Protein AF-A0A1G8Z5C1-F1 (afdb_monomer)

Mean predicted aligned error: 19.21 Å

Radius of gyration: 29.94 Å; Cα contacts (8 Å, |Δi|>4): 85; chains: 1; bounding box: 52×93×93 Å

Foldseek 3Di:
DDDDDDDDDDDDDDDDDDDDDDDDDDPDPDPDDPDPDDDDDDDAQLRVLLVLLLVLLVCCLVVPPVNPDDCVVSVHDPLSVVLSVVLSVQLVVVCVVDNNVSSSVSSSVSSNVSSCVQQVVHDPCPDPDHDPVVVVVVPPDDDDDDDDDDDDDDDDDDDDDDDDDD

Solvent-accessible surface area (backbone atoms only — not comparable to full-atom values): 11104 Å² total; per-residue (Å²): 140,80,93,84,87,81,94,81,77,94,79,87,78,90,80,87,78,84,85,84,80,81,93,77,83,79,91,68,90,69,94,64,82,83,63,83,76,83,73,86,79,78,79,51,71,42,57,52,39,32,56,54,36,42,52,51,29,48,36,46,70,68,67,38,89,80,40,84,58,55,52,68,82,71,72,41,53,72,72,49,44,52,36,28,54,54,16,37,53,53,14,51,58,35,35,78,75,66,39,68,68,59,10,51,53,46,25,52,50,38,27,45,55,41,28,47,63,61,39,68,90,40,81,68,64,85,58,98,66,66,62,77,68,65,58,58,67,73,70,66,68,81,90,73,91,78,86,87,80,88,81,88,82,83,84,84,84,79,83,82,85,83,79,88,80,135

Sequence (166 aa):
MRPAAPRRAVLALAAVCAFAAPLAGCSGADENRSGPSPSPRTSSDTEICIALVGYWAKEVFLERPTSGRDFMQKGLSNGQNEILLAAVEAAQKERERSDSDAALKILDRRVEEGCEKRYRDGKPTEGIWRDPSASATDDASPADGAGAATPGTAVPTTPEPTSPSP

Secondary structure (DSSP, 8-state):
----------------------------------PPPPPPPPPPHHHHHHHHHHHHHHHHHTT-GGGGS-TTTTT--HHHHHHHHHHHHHHHHHHHHS-HHHHHHHHHHHHHHHHHHHHTTSS---SS---TTHHHHHS------------------PPPPPPP--

Nearest PDB structures (foldseek):
  2khm-assembly1_B  TM=2.420E-01  e=4.969E+00  Araneus diadematus
  7nvu-assembly1_M  TM=2.139E-01  e=7.613E+00  Homo sapiens

Structure (mmCIF, N/CA/C/O backbone):
data_AF-A0A1G8Z5C1-F1
#
_entry.id   AF-A0A1G8Z5C1-F1
#
loop_
_atom_site.group_PDB
_atom_site.id
_atom_site.type_symbol
_atom_site.label_atom_id
_atom_site.label_alt_id
_atom_site.label_comp_id
_atom_site.label_asym_id
_atom_site.label_entity_id
_atom_site.label_seq_id
_atom_site.pdbx_PDB_ins_code
_atom_site.Cartn_x
_atom_site.Cartn_y
_atom_site.Cartn_z
_atom_site.occupancy
_atom_site.B_iso_or_equiv
_atom_site.auth_seq_id
_atom_site.auth_comp_id
_atom_site.auth_asym_id
_atom_site.auth_atom_id
_atom_site.pdbx_PDB_model_num
ATOM 1 N N . MET A 1 1 ? 13.119 17.942 39.810 1.00 39.75 1 MET A N 1
ATOM 2 C CA . MET A 1 1 ? 13.965 16.879 40.398 1.00 39.75 1 MET A CA 1
ATOM 3 C C . MET A 1 1 ? 13.654 15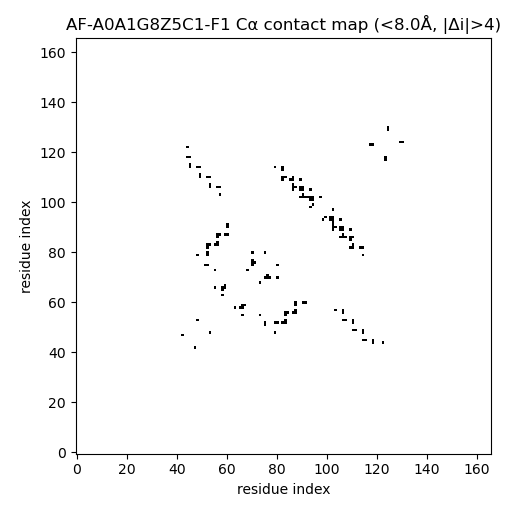.550 39.713 1.00 39.75 1 MET A C 1
ATOM 5 O O . MET A 1 1 ? 12.488 15.195 39.646 1.00 39.75 1 MET A O 1
ATOM 9 N N . ARG A 1 2 ? 14.661 14.855 39.161 1.00 48.69 2 ARG A N 1
ATOM 10 C CA . ARG A 1 2 ? 14.538 13.518 38.541 1.00 48.69 2 ARG A CA 1
ATOM 11 C C . ARG A 1 2 ? 15.240 12.499 39.451 1.00 48.69 2 ARG A C 1
ATOM 13 O O . ARG A 1 2 ? 16.387 12.769 39.804 1.00 48.69 2 ARG A O 1
ATOM 20 N N . PRO A 1 3 ? 14.625 11.365 39.820 1.00 51.62 3 PRO A N 1
ATOM 21 C CA . PRO A 1 3 ? 15.350 10.294 40.489 1.00 51.62 3 PRO A CA 1
ATOM 22 C C . PRO A 1 3 ? 16.143 9.461 39.470 1.00 51.62 3 PRO A C 1
ATOM 24 O O . PRO A 1 3 ? 15.622 9.055 38.432 1.00 51.62 3 PRO A O 1
ATOM 27 N N . ALA A 1 4 ? 17.416 9.230 39.784 1.00 49.97 4 ALA A N 1
ATOM 28 C CA . ALA A 1 4 ? 18.327 8.329 39.091 1.00 49.97 4 ALA A CA 1
ATOM 29 C C . ALA A 1 4 ? 18.480 7.034 39.899 1.00 49.97 4 ALA A C 1
ATOM 31 O O . ALA A 1 4 ? 18.703 7.118 41.103 1.00 49.97 4 ALA A O 1
ATOM 32 N N . ALA A 1 5 ? 18.417 5.870 39.244 1.00 57.78 5 ALA A N 1
ATOM 33 C CA . ALA A 1 5 ? 18.999 4.592 39.687 1.00 57.78 5 ALA A CA 1
ATOM 34 C C . ALA A 1 5 ? 18.864 3.539 38.552 1.00 57.78 5 ALA A C 1
ATOM 36 O O . ALA A 1 5 ? 18.085 3.752 37.627 1.00 57.78 5 ALA A O 1
ATOM 37 N N . PRO A 1 6 ? 19.542 2.377 38.608 1.00 51.81 6 PRO A N 1
ATOM 38 C CA . PRO A 1 6 ? 20.982 2.209 38.447 1.00 51.81 6 PRO A CA 1
ATOM 39 C C . PRO A 1 6 ? 21.339 1.212 37.321 1.00 51.81 6 PRO A C 1
ATOM 41 O O . PRO A 1 6 ? 20.609 0.272 37.015 1.00 51.81 6 PRO A O 1
ATOM 44 N N . ARG A 1 7 ? 22.540 1.391 36.758 1.00 57.00 7 ARG A N 1
ATOM 45 C CA . ARG A 1 7 ? 23.219 0.451 35.852 1.00 57.00 7 ARG A CA 1
ATOM 46 C C . ARG A 1 7 ? 23.517 -0.872 36.571 1.00 57.00 7 ARG A C 1
ATOM 48 O O . ARG A 1 7 ? 24.222 -0.870 37.577 1.00 57.00 7 ARG A O 1
ATOM 55 N N . ARG A 1 8 ? 23.036 -1.990 36.027 1.00 60.34 8 ARG A N 1
ATOM 56 C CA . ARG A 1 8 ? 23.431 -3.376 36.346 1.00 60.34 8 ARG A CA 1
ATOM 57 C C . ARG A 1 8 ? 23.195 -4.209 35.085 1.00 60.34 8 ARG A C 1
ATOM 59 O O . ARG A 1 8 ? 22.163 -4.025 34.461 1.00 60.34 8 ARG A O 1
ATOM 66 N N . ALA A 1 9 ? 24.019 -5.139 34.641 1.00 57.50 9 ALA A N 1
ATOM 67 C CA . ALA A 1 9 ? 25.414 -5.491 34.846 1.00 57.50 9 ALA A CA 1
ATOM 68 C C . ALA A 1 9 ? 25.722 -6.371 33.619 1.00 57.50 9 ALA A C 1
ATOM 70 O O . ALA A 1 9 ? 24.883 -7.181 33.226 1.00 57.50 9 ALA A O 1
ATOM 71 N N . VAL A 1 10 ? 26.872 -6.182 32.977 1.00 55.06 10 VAL A N 1
ATOM 72 C CA . VAL A 1 10 ? 27.304 -7.042 31.869 1.00 55.06 10 VAL A CA 1
ATOM 73 C C . VAL A 1 10 ? 27.668 -8.405 32.453 1.00 55.06 10 VAL A C 1
ATOM 75 O O . VAL A 1 10 ? 28.572 -8.490 33.280 1.00 55.06 10 VAL A O 1
ATOM 78 N N . LEU A 1 11 ? 26.981 -9.461 32.021 1.00 55.91 11 LEU A N 1
ATOM 79 C CA . LEU A 1 11 ? 27.411 -10.843 32.212 1.00 55.91 11 LEU A CA 1
ATOM 80 C C . LEU A 1 11 ? 27.638 -11.443 30.828 1.00 55.91 11 LEU A C 1
ATOM 82 O O . LEU A 1 11 ? 26.706 -11.827 30.127 1.00 55.91 11 LEU A O 1
ATOM 86 N N . ALA A 1 12 ? 28.906 -11.451 30.429 1.00 53.03 12 ALA A N 1
ATOM 87 C CA . ALA A 1 12 ? 29.387 -12.256 29.327 1.00 53.03 12 ALA A CA 1
ATOM 88 C C . ALA A 1 12 ? 29.429 -13.719 29.786 1.00 53.03 12 ALA A C 1
ATOM 90 O O . ALA A 1 12 ? 30.091 -14.032 30.774 1.00 53.03 12 ALA A O 1
ATOM 91 N N . LEU A 1 13 ? 28.772 -14.612 29.048 1.00 52.75 13 LEU A N 1
ATOM 92 C CA . LEU A 1 13 ? 29.145 -16.020 29.031 1.00 52.75 13 LEU A CA 1
ATOM 93 C C . LEU A 1 13 ? 29.247 -16.460 27.573 1.00 52.75 13 LEU A C 1
ATOM 95 O O . LEU A 1 13 ? 28.252 -16.602 26.866 1.00 52.75 13 LEU A O 1
ATOM 99 N N . ALA A 1 14 ? 30.489 -16.606 27.124 1.00 53.66 14 ALA A N 1
ATOM 100 C CA . ALA A 1 14 ? 30.829 -17.260 25.879 1.00 53.66 14 ALA A CA 1
ATOM 101 C C . ALA A 1 14 ? 30.524 -18.758 26.008 1.00 53.66 14 ALA A C 1
ATOM 103 O O . ALA A 1 14 ? 31.032 -19.415 26.914 1.00 53.66 14 ALA A O 1
ATOM 104 N N . ALA A 1 15 ? 29.733 -19.299 25.085 1.00 58.50 15 ALA A N 1
ATOM 105 C CA . ALA A 1 15 ? 29.605 -20.735 24.878 1.00 58.50 15 ALA A CA 1
ATOM 106 C C . ALA A 1 15 ? 29.940 -21.031 23.412 1.00 58.50 15 ALA A C 1
ATOM 108 O O . ALA A 1 15 ? 29.093 -20.980 22.524 1.00 58.50 15 ALA A O 1
ATOM 109 N N . VAL A 1 16 ? 31.229 -21.270 23.171 1.00 54.97 16 VAL A N 1
ATOM 110 C CA . VAL A 1 16 ? 31.750 -21.856 21.936 1.00 54.97 16 VAL A CA 1
ATOM 111 C C . VAL A 1 16 ? 31.433 -23.348 21.982 1.00 54.97 16 VAL A C 1
ATOM 113 O O . VAL A 1 16 ? 32.008 -24.073 22.789 1.00 54.97 16 VAL A O 1
ATOM 116 N N . CYS A 1 17 ? 30.558 -23.819 21.098 1.00 50.12 17 CYS A N 1
ATOM 117 C CA . CYS A 1 17 ? 30.482 -25.234 20.749 1.00 50.12 17 CYS A CA 1
ATOM 118 C C . CYS A 1 17 ? 30.780 -25.371 19.258 1.00 50.12 17 CYS A C 1
ATOM 120 O O . CYS A 1 17 ? 29.902 -25.255 18.406 1.00 50.12 17 CYS A O 1
ATOM 122 N N . ALA A 1 18 ? 32.061 -25.585 18.965 1.00 55.09 18 ALA A N 1
ATOM 123 C CA . ALA A 1 18 ? 32.529 -26.064 17.680 1.00 55.09 18 ALA A CA 1
ATOM 124 C C . ALA A 1 18 ? 32.005 -27.492 17.465 1.00 55.09 18 ALA A C 1
ATOM 126 O O . ALA A 1 18 ? 32.434 -28.422 18.146 1.00 55.09 18 ALA A O 1
ATOM 127 N N . PHE A 1 19 ? 31.080 -27.668 16.524 1.00 49.56 19 PHE A N 1
ATOM 128 C CA . PHE A 1 19 ? 30.722 -28.984 16.003 1.00 49.56 19 PHE A CA 1
ATOM 129 C C . PHE A 1 19 ? 31.630 -29.287 14.810 1.00 49.56 19 PHE A C 1
ATOM 131 O O . PHE A 1 19 ? 31.363 -28.877 13.684 1.00 49.56 19 PHE A O 1
ATOM 138 N N . ALA A 1 20 ? 32.731 -29.986 15.077 1.00 57.38 20 ALA A N 1
ATOM 139 C CA . ALA A 1 20 ? 33.496 -30.693 14.062 1.00 57.38 20 ALA A CA 1
ATOM 140 C C . ALA A 1 20 ? 33.181 -32.185 14.206 1.00 57.38 20 ALA A C 1
ATOM 142 O O . ALA A 1 20 ? 33.526 -32.796 15.217 1.00 57.38 20 ALA A O 1
ATOM 143 N N . ALA A 1 21 ? 32.516 -32.764 13.207 1.00 62.12 21 ALA A N 1
ATOM 144 C CA . ALA A 1 21 ? 32.357 -34.207 13.074 1.00 62.12 21 ALA A CA 1
ATOM 145 C C . AL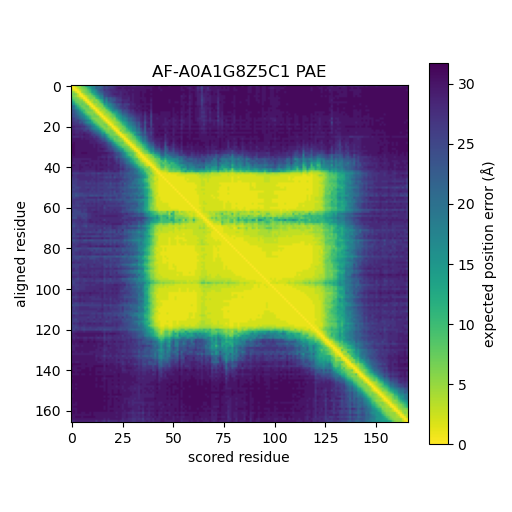A A 1 21 ? 32.641 -34.628 11.616 1.00 62.12 21 ALA A C 1
ATOM 147 O O . ALA A 1 21 ? 32.313 -33.876 10.696 1.00 62.12 21 ALA A O 1
ATOM 148 N N . PRO A 1 22 ? 33.312 -35.777 11.415 1.00 54.09 22 PRO A N 1
ATOM 149 C CA . PRO A 1 22 ? 34.030 -36.121 10.189 1.00 54.09 22 PRO A CA 1
ATOM 150 C C . PRO A 1 22 ? 33.150 -36.650 9.047 1.00 54.09 22 PRO A C 1
ATOM 152 O O . PRO A 1 22 ? 32.043 -37.144 9.246 1.00 54.09 22 PRO A O 1
ATOM 155 N N . LEU A 1 23 ? 33.728 -36.583 7.844 1.00 56.69 23 LEU A N 1
ATOM 156 C CA . LEU A 1 23 ? 33.267 -37.177 6.589 1.00 56.69 23 LEU A CA 1
ATOM 157 C C . LEU A 1 23 ? 33.026 -38.690 6.742 1.00 56.69 23 LEU A C 1
ATOM 159 O O . LEU A 1 23 ? 33.972 -39.477 6.744 1.00 56.69 23 LEU A O 1
ATOM 163 N N . ALA A 1 24 ? 31.760 -39.096 6.815 1.00 55.88 24 ALA A N 1
ATOM 164 C CA . ALA A 1 24 ? 31.334 -40.470 6.575 1.00 55.88 24 ALA A CA 1
ATOM 165 C C . ALA A 1 24 ? 30.785 -40.559 5.145 1.00 55.88 24 ALA A C 1
ATOM 167 O O . ALA A 1 24 ? 29.657 -40.158 4.863 1.00 55.88 24 ALA A O 1
ATOM 168 N N . GLY A 1 25 ? 31.624 -41.041 4.227 1.00 45.16 25 GLY A N 1
ATOM 169 C CA . GLY A 1 25 ? 31.208 -41.407 2.881 1.00 45.16 25 GLY A CA 1
ATOM 170 C C . GLY A 1 25 ? 30.395 -42.698 2.912 1.00 45.16 25 GLY A C 1
ATOM 171 O O . GLY A 1 25 ? 30.948 -43.768 3.148 1.00 45.16 25 GLY A O 1
ATOM 172 N N . CYS A 1 26 ? 29.098 -42.601 2.628 1.00 54.41 26 CYS A N 1
ATOM 173 C CA . CYS A 1 26 ? 28.303 -43.735 2.170 1.00 54.41 26 CYS A CA 1
ATOM 174 C C . CYS A 1 26 ? 28.314 -43.730 0.641 1.00 54.41 26 CYS A C 1
ATOM 176 O O . CYS A 1 26 ? 27.595 -42.963 0.004 1.00 54.41 26 CYS A O 1
ATOM 178 N N . SER A 1 27 ? 29.143 -44.594 0.054 1.00 57.75 27 SER A N 1
ATOM 179 C CA . SER A 1 27 ? 28.954 -45.041 -1.324 1.00 57.75 27 SER A CA 1
ATOM 180 C C . SER A 1 27 ? 27.802 -46.048 -1.312 1.00 57.75 27 SER A C 1
ATOM 182 O O . SER A 1 27 ? 27.998 -47.242 -1.107 1.00 57.75 27 SER A O 1
ATOM 184 N N . GLY A 1 28 ? 26.580 -45.524 -1.406 1.00 45.16 28 GLY A N 1
ATOM 185 C CA . GLY A 1 28 ? 25.378 -46.288 -1.714 1.00 45.16 28 GLY A CA 1
ATOM 186 C C . GLY A 1 28 ? 25.069 -46.076 -3.187 1.00 45.16 28 GLY A C 1
ATOM 187 O O . GLY A 1 28 ? 24.689 -44.978 -3.588 1.00 45.16 28 GLY A O 1
ATOM 188 N N . ALA A 1 29 ? 25.310 -47.102 -4.000 1.00 56.53 29 ALA A N 1
ATOM 189 C CA . ALA A 1 29 ? 24.837 -47.153 -5.371 1.00 56.53 29 ALA A CA 1
ATOM 190 C C . ALA A 1 29 ? 23.317 -47.367 -5.347 1.00 56.53 29 ALA A C 1
ATOM 192 O O . ALA A 1 29 ? 22.839 -48.494 -5.404 1.00 56.53 29 ALA A O 1
ATOM 193 N N . ASP A 1 30 ? 22.576 -46.270 -5.231 1.00 50.03 30 ASP A N 1
ATOM 194 C CA . ASP A 1 30 ? 21.160 -46.217 -5.565 1.00 50.03 30 ASP A CA 1
ATOM 195 C C . ASP A 1 30 ? 21.037 -45.544 -6.934 1.00 50.03 30 ASP A C 1
ATOM 197 O O . ASP A 1 30 ? 21.141 -44.322 -7.069 1.00 50.03 30 ASP A O 1
ATOM 201 N N . GLU A 1 31 ? 20.815 -46.358 -7.966 1.00 57.09 31 GLU A N 1
ATOM 202 C CA . GLU A 1 31 ? 20.246 -45.949 -9.254 1.00 57.09 31 GLU A CA 1
ATOM 203 C C . GLU A 1 31 ? 18.814 -45.435 -9.026 1.00 57.09 31 GLU A C 1
ATOM 205 O O . GLU A 1 31 ? 17.814 -46.051 -9.393 1.00 57.09 31 GLU A O 1
ATOM 210 N N . ASN A 1 32 ? 18.698 -44.286 -8.364 1.00 55.56 32 ASN A N 1
ATOM 211 C CA . ASN A 1 32 ? 17.438 -43.602 -8.172 1.00 55.56 32 ASN A CA 1
ATOM 212 C C . ASN A 1 32 ? 17.325 -42.531 -9.255 1.00 55.56 32 ASN A C 1
ATOM 214 O O . ASN A 1 32 ? 18.064 -41.547 -9.253 1.00 55.56 32 ASN A O 1
ATOM 218 N N . ARG A 1 33 ? 16.427 -42.776 -10.217 1.00 60.09 33 ARG A N 1
ATOM 219 C CA . ARG A 1 33 ? 16.049 -41.882 -11.322 1.00 60.09 33 ARG A CA 1
ATOM 220 C C . ARG A 1 33 ? 16.219 -40.412 -10.939 1.00 60.09 33 ARG A C 1
ATOM 222 O O . ARG A 1 33 ? 15.400 -39.861 -10.205 1.00 60.09 33 ARG A O 1
ATOM 229 N N . SER A 1 34 ? 17.242 -39.765 -11.491 1.00 59.81 34 SER A N 1
ATOM 230 C CA . SER A 1 34 ? 17.329 -38.309 -11.506 1.00 59.81 34 SER A CA 1
ATOM 231 C C . SER A 1 34 ? 16.222 -37.782 -12.418 1.00 59.81 34 SER A C 1
ATOM 233 O O . SER A 1 34 ? 16.412 -37.596 -13.617 1.00 59.81 34 SER A O 1
ATOM 235 N N . GLY A 1 35 ? 15.025 -37.601 -11.861 1.00 65.94 35 GLY A N 1
ATOM 236 C CA . GLY A 1 35 ? 14.038 -36.712 -12.458 1.00 65.94 35 GLY A CA 1
ATOM 237 C C . GLY A 1 35 ? 14.630 -35.299 -12.540 1.00 65.94 35 GLY A C 1
ATOM 238 O O . GLY A 1 35 ? 15.499 -34.963 -11.729 1.00 65.94 35 GLY A O 1
ATOM 239 N N . PRO A 1 36 ? 14.215 -34.470 -13.511 1.00 64.94 36 PRO A N 1
ATOM 240 C CA . PRO A 1 36 ? 14.700 -33.100 -13.599 1.00 64.94 36 PRO A CA 1
ATOM 241 C C . PRO A 1 36 ? 14.466 -32.385 -12.263 1.00 64.94 36 PRO A C 1
ATOM 243 O O . PRO A 1 36 ? 13.343 -32.342 -11.757 1.00 64.94 36 PRO A O 1
ATOM 246 N N . SER A 1 37 ? 15.542 -31.855 -11.680 1.00 68.88 37 SER A N 1
ATOM 247 C CA . SER A 1 37 ? 15.455 -31.010 -10.491 1.00 68.88 37 SER A CA 1
ATOM 248 C C . SER A 1 37 ? 14.645 -29.759 -10.849 1.00 68.88 37 SER A C 1
ATOM 250 O O . SER A 1 37 ? 14.945 -29.138 -11.876 1.00 68.88 37 SER A O 1
ATOM 252 N N . PRO A 1 38 ? 13.614 -29.380 -10.071 1.00 63.34 38 PRO A N 1
ATOM 253 C CA . PRO A 1 38 ? 12.852 -28.173 -10.349 1.00 63.34 38 PRO A CA 1
ATOM 254 C C . PRO A 1 38 ? 13.793 -26.965 -10.319 1.00 63.34 38 PRO A C 1
ATOM 256 O O . PRO A 1 38 ? 14.466 -26.705 -9.321 1.00 63.34 38 PRO A O 1
ATOM 259 N N . SER A 1 39 ? 13.856 -26.228 -11.427 1.00 56.25 39 SER A N 1
ATOM 260 C CA . SER A 1 39 ? 14.634 -24.994 -11.486 1.00 56.25 39 SER A CA 1
ATOM 261 C C . SER A 1 39 ? 14.045 -23.949 -10.526 1.00 56.25 39 SER A C 1
ATOM 263 O O . SER A 1 39 ? 12.817 -23.862 -10.404 1.00 56.25 39 SER A O 1
ATOM 265 N N . PRO A 1 40 ? 14.884 -23.132 -9.859 1.00 60.19 40 PRO A N 1
ATOM 266 C CA . PRO A 1 40 ? 14.411 -22.012 -9.053 1.00 60.19 40 PRO A CA 1
ATOM 267 C C . PRO A 1 40 ? 13.504 -21.103 -9.889 1.00 60.19 40 PRO A C 1
ATOM 269 O O . PRO A 1 40 ? 13.902 -20.652 -10.963 1.00 60.19 40 PRO A O 1
ATOM 272 N N . ARG A 1 41 ? 12.282 -20.835 -9.416 1.00 61.81 41 ARG A N 1
ATOM 273 C CA . ARG A 1 41 ? 11.396 -19.859 -10.062 1.00 61.81 41 ARG A CA 1
ATOM 274 C C . ARG A 1 41 ? 11.776 -18.466 -9.586 1.00 61.81 41 ARG A C 1
ATOM 276 O O . ARG A 1 41 ? 11.733 -18.188 -8.392 1.00 61.81 41 ARG A O 1
ATOM 283 N N . THR A 1 42 ? 12.167 -17.605 -10.516 1.00 73.44 42 THR A N 1
ATOM 284 C CA . THR A 1 42 ? 12.356 -16.182 -10.243 1.00 73.44 42 THR A CA 1
ATOM 285 C C . THR A 1 42 ? 10.985 -15.540 -10.075 1.00 73.44 42 THR A C 1
ATOM 287 O O . THR A 1 42 ? 10.158 -15.637 -10.983 1.00 73.44 42 THR A O 1
ATOM 290 N N . SER A 1 43 ? 10.735 -14.901 -8.933 1.00 81.25 43 SER A N 1
ATOM 291 C CA . SER A 1 43 ? 9.552 -14.054 -8.767 1.00 81.25 43 SER A CA 1
ATOM 292 C C . SER A 1 43 ? 9.585 -12.913 -9.783 1.00 81.25 43 SER A C 1
ATOM 294 O O . SER A 1 43 ? 10.635 -12.309 -10.009 1.00 81.25 43 SER A O 1
ATOM 296 N N . SER A 1 44 ? 8.439 -12.627 -10.391 1.00 89.81 44 SER A N 1
ATOM 297 C CA . SER A 1 44 ? 8.247 -11.462 -11.253 1.00 89.81 44 SER A CA 1
ATOM 298 C C . SER A 1 44 ? 8.332 -10.159 -10.450 1.00 89.81 44 SER A C 1
ATOM 300 O O . SER A 1 44 ? 8.105 -10.134 -9.238 1.00 89.81 44 SER A O 1
ATOM 302 N N . ASP A 1 45 ? 8.613 -9.043 -11.124 1.00 90.56 45 ASP A N 1
ATOM 303 C CA . ASP A 1 45 ? 8.660 -7.731 -10.467 1.00 90.56 45 ASP A CA 1
ATOM 304 C C . ASP A 1 45 ? 7.320 -7.316 -9.855 1.00 90.56 45 ASP A C 1
ATOM 306 O O . ASP A 1 45 ? 7.287 -6.688 -8.794 1.00 90.56 45 ASP A O 1
ATOM 310 N N . THR A 1 46 ? 6.212 -7.718 -10.481 1.00 94.06 46 THR A N 1
ATOM 311 C CA . THR A 1 46 ? 4.864 -7.530 -9.940 1.00 94.06 46 THR A CA 1
ATOM 312 C C . THR A 1 46 ? 4.696 -8.272 -8.615 1.00 94.06 46 THR A C 1
ATOM 314 O O . THR A 1 46 ? 4.253 -7.671 -7.641 1.00 94.06 46 THR A O 1
ATOM 317 N N . GLU A 1 47 ? 5.107 -9.542 -8.528 1.00 94.94 47 GLU A N 1
ATOM 318 C CA . GLU A 1 47 ? 5.017 -10.328 -7.286 1.00 94.94 47 GLU A CA 1
ATOM 319 C C . GLU A 1 47 ? 5.892 -9.737 -6.173 1.00 94.94 47 GLU A C 1
ATOM 321 O O . GLU A 1 47 ? 5.454 -9.630 -5.026 1.00 94.94 47 GLU A O 1
ATOM 326 N N . ILE A 1 48 ? 7.107 -9.291 -6.513 1.00 94.56 48 ILE A N 1
ATOM 327 C CA . ILE A 1 48 ? 8.001 -8.610 -5.567 1.00 94.56 48 ILE A CA 1
ATOM 328 C C 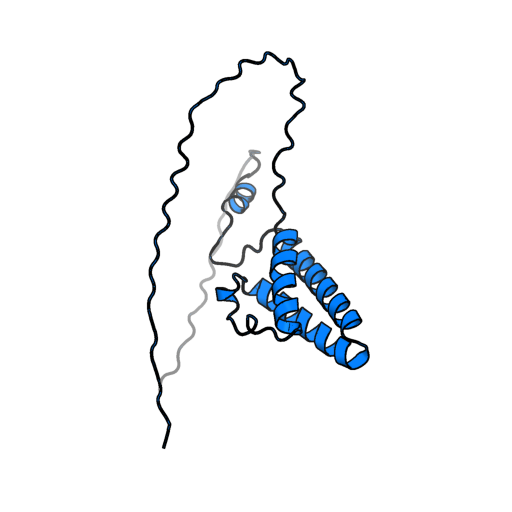. ILE A 1 48 ? 7.360 -7.305 -5.074 1.00 94.56 48 ILE A C 1
ATOM 330 O O . ILE A 1 48 ? 7.386 -7.019 -3.875 1.00 94.56 48 ILE A O 1
ATOM 334 N N . CYS A 1 49 ? 6.756 -6.524 -5.977 1.00 96.25 49 CYS A N 1
ATOM 335 C CA . CYS A 1 49 ? 6.032 -5.305 -5.627 1.00 96.25 49 CYS A CA 1
ATOM 336 C C . CYS A 1 49 ? 4.884 -5.591 -4.658 1.00 96.25 49 CYS A C 1
ATOM 338 O O . CYS A 1 49 ? 4.825 -4.951 -3.609 1.00 96.25 49 CYS A O 1
ATOM 340 N N . ILE A 1 50 ? 4.019 -6.560 -4.971 1.00 98.38 50 ILE A N 1
ATOM 341 C CA . ILE A 1 50 ? 2.849 -6.903 -4.151 1.00 98.38 50 ILE A CA 1
ATOM 342 C C . ILE A 1 50 ? 3.289 -7.323 -2.749 1.00 98.38 50 ILE A C 1
ATOM 344 O O . ILE A 1 50 ? 2.762 -6.813 -1.761 1.00 98.38 50 ILE A O 1
ATOM 348 N N . ALA A 1 51 ? 4.296 -8.195 -2.647 1.00 97.56 51 ALA A N 1
ATOM 349 C CA . ALA A 1 51 ? 4.800 -8.660 -1.360 1.00 97.56 51 ALA A CA 1
ATOM 350 C C . ALA A 1 51 ? 5.367 -7.510 -0.511 1.00 97.56 51 ALA A C 1
ATOM 352 O O . ALA A 1 51 ? 5.018 -7.365 0.664 1.00 97.56 51 ALA A O 1
ATOM 353 N N . LEU A 1 52 ? 6.222 -6.671 -1.104 1.00 96.88 52 LEU A N 1
ATOM 354 C CA . LEU A 1 52 ? 6.899 -5.595 -0.386 1.00 96.88 52 LEU A CA 1
ATOM 355 C C . LEU A 1 52 ? 5.938 -4.459 -0.010 1.00 96.88 52 LEU A C 1
ATOM 357 O O . LEU A 1 52 ? 5.881 -4.051 1.151 1.00 96.88 52 LEU A O 1
ATOM 361 N N . VAL A 1 53 ? 5.175 -3.951 -0.979 1.00 98.25 53 VAL A N 1
ATOM 362 C CA . VAL A 1 53 ? 4.216 -2.859 -0.766 1.00 98.25 53 VAL A CA 1
ATOM 363 C C . VAL A 1 53 ? 3.094 -3.314 0.160 1.00 98.25 53 VAL A C 1
ATOM 365 O O . VAL A 1 53 ? 2.752 -2.581 1.084 1.00 98.25 53 VAL A O 1
ATOM 368 N N . GLY A 1 54 ? 2.572 -4.531 -0.021 1.00 98.38 54 GLY A N 1
ATOM 369 C CA . GLY A 1 54 ? 1.498 -5.084 0.804 1.00 98.38 54 GLY A CA 1
ATOM 370 C C . GLY A 1 54 ? 1.894 -5.229 2.270 1.00 98.38 54 GLY A C 1
ATOM 371 O O . GLY A 1 54 ? 1.133 -4.832 3.155 1.00 98.38 54 GLY A O 1
ATOM 372 N N . TYR A 1 55 ? 3.111 -5.712 2.544 1.00 98.06 55 TYR A N 1
ATOM 373 C CA . TYR A 1 55 ? 3.637 -5.781 3.908 1.00 98.06 55 TYR A CA 1
ATOM 374 C C . TYR A 1 55 ? 3.653 -4.400 4.574 1.00 98.06 55 TYR A C 1
ATOM 376 O O . TYR A 1 55 ? 3.096 -4.208 5.656 1.00 98.06 55 TYR A O 1
ATOM 384 N N . TRP A 1 56 ? 4.248 -3.409 3.910 1.00 98.19 56 TRP A N 1
ATOM 385 C CA . TRP A 1 56 ? 4.380 -2.076 4.489 1.00 98.19 56 TRP A CA 1
ATOM 386 C C . TRP A 1 56 ? 3.061 -1.318 4.579 1.00 98.19 56 TRP A C 1
ATOM 388 O O . TRP A 1 56 ? 2.860 -0.593 5.552 1.00 98.19 56 TRP A O 1
ATOM 398 N N . ALA A 1 57 ? 2.161 -1.498 3.614 1.00 98.06 57 ALA A N 1
ATOM 399 C CA . ALA A 1 57 ? 0.826 -0.922 3.654 1.00 98.06 57 ALA A CA 1
ATOM 400 C C . ALA A 1 57 ? 0.052 -1.438 4.875 1.00 98.06 57 ALA A C 1
ATOM 402 O O . ALA A 1 57 ? -0.539 -0.635 5.593 1.00 98.06 57 ALA A O 1
ATOM 403 N N . LYS A 1 58 ? 0.131 -2.742 5.183 1.00 98.19 58 LYS A N 1
ATOM 404 C CA . LYS A 1 58 ? -0.473 -3.324 6.395 1.00 98.19 58 LYS A CA 1
ATOM 405 C C . LYS A 1 58 ? 0.145 -2.769 7.670 1.00 98.19 58 LYS A C 1
ATOM 407 O O . LYS A 1 58 ? -0.589 -2.354 8.561 1.00 98.19 58 LYS A O 1
ATOM 412 N N . GLU A 1 59 ? 1.472 -2.713 7.752 1.00 97.25 59 GLU A N 1
ATOM 413 C CA . GLU A 1 59 ? 2.162 -2.150 8.919 1.00 97.25 59 GLU A CA 1
ATOM 414 C C . GLU A 1 59 ? 1.731 -0.697 9.172 1.00 97.25 59 GLU A C 1
ATOM 416 O O . GLU A 1 59 ? 1.438 -0.321 10.312 1.00 97.25 59 GLU A O 1
ATOM 421 N N . VAL A 1 60 ? 1.663 0.120 8.114 1.00 96.81 60 VAL A N 1
ATOM 422 C CA . VAL A 1 60 ? 1.248 1.529 8.189 1.00 96.81 60 VAL A CA 1
ATOM 423 C C . VAL A 1 60 ? -0.226 1.650 8.565 1.00 96.81 60 VAL A C 1
ATOM 425 O O . VAL A 1 60 ? -0.552 2.403 9.477 1.00 96.81 60 VAL A O 1
ATOM 428 N N . PHE A 1 61 ? -1.109 0.887 7.921 1.00 97.56 61 PHE A N 1
ATOM 429 C CA . PHE A 1 61 ? -2.547 0.916 8.190 1.00 97.56 61 PHE A CA 1
ATOM 430 C C . PHE A 1 61 ? -2.903 0.477 9.618 1.00 97.56 61 PHE A C 1
ATOM 432 O O . PHE A 1 61 ? -3.836 1.018 10.212 1.00 97.56 61 PHE A O 1
ATOM 439 N N . LEU A 1 62 ? -2.147 -0.480 10.168 1.00 96.25 62 LEU A N 1
ATOM 440 C CA . LEU A 1 62 ? -2.277 -0.981 11.540 1.00 96.25 62 LEU A CA 1
ATOM 441 C C . LEU A 1 62 ? -1.462 -0.172 12.564 1.00 96.25 62 LEU A C 1
ATOM 443 O O . LEU A 1 62 ? -1.360 -0.592 13.717 1.00 96.25 62 LEU A O 1
ATOM 447 N N . GLU A 1 63 ? -0.853 0.945 12.151 1.00 91.31 63 GLU A N 1
ATOM 448 C CA . GLU A 1 63 ? -0.110 1.876 13.013 1.00 91.31 63 GLU A CA 1
ATOM 449 C C . GLU A 1 63 ? 0.985 1.195 13.861 1.00 91.31 63 GLU A C 1
ATOM 451 O O . GLU A 1 63 ? 1.228 1.529 15.023 1.00 91.31 63 GLU A O 1
ATOM 456 N N . ARG A 1 64 ? 1.676 0.204 13.284 1.00 86.75 64 ARG A N 1
ATOM 457 C CA . ARG A 1 64 ? 2.750 -0.521 13.978 1.00 86.75 64 ARG A CA 1
ATOM 458 C C . ARG A 1 64 ? 3.979 0.377 14.229 1.00 86.75 64 ARG A C 1
ATOM 460 O O . ARG A 1 64 ? 4.264 1.272 13.436 1.00 86.75 64 ARG A O 1
ATOM 467 N N . PRO A 1 65 ? 4.786 0.133 15.281 1.00 79.12 65 PRO A N 1
ATOM 468 C CA . PRO A 1 65 ? 5.947 0.981 15.610 1.00 79.12 65 PRO A CA 1
ATOM 469 C C . PRO A 1 65 ? 6.993 1.115 14.486 1.00 79.12 65 PRO A C 1
ATOM 471 O O . PRO A 1 65 ? 7.684 2.120 14.361 1.00 79.12 65 PRO A O 1
ATOM 474 N N . THR A 1 66 ? 7.102 0.092 13.645 1.00 78.44 66 THR A N 1
ATOM 475 C CA . THR A 1 66 ? 7.967 -0.022 12.456 1.00 78.44 66 THR A CA 1
ATOM 476 C C . THR A 1 66 ? 7.528 0.865 11.285 1.00 78.44 66 THR A C 1
ATOM 478 O O . THR A 1 66 ? 8.272 0.996 10.300 1.00 78.44 66 THR A O 1
ATOM 481 N N . SER A 1 67 ? 6.338 1.464 11.370 1.00 77.56 67 SER A N 1
ATOM 482 C CA . SER A 1 67 ? 5.673 2.182 10.284 1.00 77.56 67 SER A CA 1
ATOM 483 C C . SER A 1 67 ? 6.227 3.576 10.037 1.00 77.56 67 SER A C 1
ATOM 485 O O . SER A 1 67 ? 6.301 3.960 8.876 1.00 77.56 67 SER A O 1
ATOM 487 N N . GLY A 1 68 ? 6.729 4.268 11.063 1.00 79.75 68 GLY A N 1
ATOM 488 C CA . GLY A 1 68 ? 7.291 5.625 10.958 1.00 79.75 68 GLY A CA 1
ATOM 489 C C . GLY A 1 68 ? 8.659 5.738 10.267 1.00 79.75 68 GLY A C 1
ATOM 490 O O . GLY A 1 68 ? 9.260 6.805 10.287 1.00 79.75 68 GLY A O 1
ATOM 491 N N . ARG A 1 69 ? 9.182 4.649 9.688 1.00 88.06 69 ARG A N 1
ATOM 492 C CA . ARG A 1 69 ? 10.410 4.678 8.876 1.00 88.06 69 ARG A CA 1
ATOM 493 C C . ARG A 1 69 ? 10.164 5.373 7.535 1.00 88.06 69 ARG A C 1
ATOM 495 O O . ARG A 1 69 ? 9.098 5.203 6.949 1.00 88.06 69 ARG A O 1
ATOM 502 N N . ASP A 1 70 ? 11.167 6.064 7.002 1.00 90.44 70 ASP A N 1
ATOM 503 C CA . ASP A 1 70 ? 11.082 6.626 5.648 1.00 90.44 70 ASP A CA 1
ATOM 504 C C . ASP A 1 70 ? 11.031 5.526 4.581 1.00 90.44 70 ASP A C 1
ATOM 506 O O . ASP A 1 70 ? 11.579 4.435 4.763 1.00 90.44 70 ASP A O 1
ATOM 510 N N . PHE A 1 71 ? 10.424 5.818 3.429 1.00 87.00 71 PHE A N 1
ATOM 511 C CA . PHE A 1 71 ? 10.216 4.834 2.361 1.00 87.00 71 PHE A CA 1
ATOM 512 C C . PHE A 1 71 ? 11.525 4.226 1.825 1.00 87.00 71 PHE A C 1
ATOM 514 O O . PHE A 1 71 ? 11.584 3.027 1.559 1.00 87.00 71 PHE A O 1
ATOM 521 N N . MET A 1 72 ? 12.612 5.001 1.779 1.00 89.69 72 MET A N 1
ATOM 522 C CA . MET A 1 72 ? 13.932 4.480 1.404 1.00 89.69 72 MET A CA 1
ATOM 523 C C . MET A 1 72 ? 14.459 3.457 2.420 1.00 89.69 72 MET A C 1
ATOM 525 O O . MET A 1 72 ? 15.008 2.429 2.035 1.00 89.69 72 MET A O 1
ATOM 529 N N . GLN A 1 73 ? 14.231 3.680 3.719 1.00 91.06 73 GLN A N 1
ATOM 530 C CA . GLN A 1 73 ? 14.614 2.728 4.770 1.00 91.06 73 GLN A CA 1
ATOM 531 C C . GLN A 1 73 ? 13.757 1.454 4.740 1.00 91.06 73 GLN A C 1
ATOM 533 O O . GLN A 1 73 ? 14.163 0.412 5.252 1.00 91.06 73 GLN A O 1
ATOM 538 N N . LYS A 1 74 ? 12.565 1.532 4.141 1.00 90.25 74 LYS A N 1
ATOM 539 C CA . LYS A 1 74 ? 11.683 0.389 3.874 1.00 90.25 74 LYS A CA 1
ATOM 540 C C . LYS A 1 74 ? 12.084 -0.395 2.619 1.00 90.25 74 LYS A C 1
ATOM 542 O O . LYS A 1 74 ? 11.482 -1.433 2.350 1.00 90.25 74 LYS A O 1
ATOM 547 N N . GLY A 1 75 ? 13.072 0.094 1.863 1.00 92.00 75 GLY A N 1
ATOM 548 C CA . GLY A 1 75 ? 13.467 -0.467 0.571 1.00 92.00 75 GLY A CA 1
ATOM 549 C C . GLY A 1 75 ? 12.447 -0.212 -0.541 1.00 92.00 75 GLY A C 1
ATOM 550 O O . GLY A 1 75 ? 12.458 -0.919 -1.542 1.00 92.00 75 GLY A O 1
ATOM 551 N 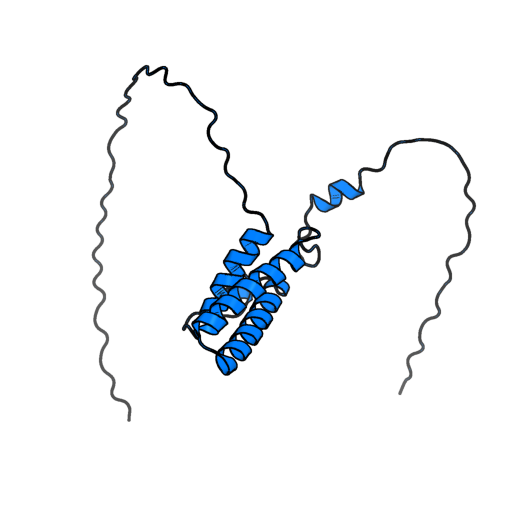N . LEU A 1 76 ? 11.547 0.760 -0.369 1.00 93.19 76 LEU A N 1
ATOM 552 C CA . LEU A 1 76 ? 10.562 1.118 -1.384 1.00 93.19 76 LEU A CA 1
ATOM 553 C C . LEU A 1 76 ? 11.184 2.088 -2.393 1.00 93.19 76 LEU A C 1
ATOM 555 O O . LEU A 1 76 ? 11.850 3.053 -2.019 1.00 93.19 76 LEU A O 1
ATOM 559 N N . SER A 1 77 ? 10.916 1.871 -3.679 1.00 91.25 77 SER A N 1
ATOM 560 C CA . SER A 1 77 ? 11.069 2.928 -4.687 1.00 91.25 77 SER A CA 1
ATOM 561 C C . SER A 1 77 ? 9.996 4.009 -4.504 1.00 91.25 77 SER A C 1
ATOM 563 O O . SER A 1 77 ? 8.964 3.764 -3.875 1.00 91.25 77 SER A O 1
ATOM 565 N N . ASN A 1 78 ? 10.192 5.194 -5.094 1.00 91.19 78 ASN A N 1
ATOM 566 C CA . ASN A 1 78 ? 9.206 6.277 -5.001 1.00 91.19 78 ASN A CA 1
ATOM 567 C C . ASN A 1 78 ? 7.820 5.840 -5.510 1.00 91.19 78 ASN A C 1
ATOM 569 O O . ASN A 1 78 ? 6.826 5.975 -4.806 1.00 91.19 78 ASN A O 1
ATOM 573 N N . GLY A 1 79 ? 7.758 5.205 -6.683 1.00 92.62 79 GLY A N 1
ATOM 574 C CA . GLY A 1 79 ? 6.480 4.746 -7.231 1.00 92.62 79 GLY A CA 1
ATOM 575 C C . GLY A 1 79 ? 5.836 3.590 -6.454 1.00 92.62 79 GLY A C 1
ATOM 576 O O . GLY A 1 79 ? 4.617 3.482 -6.421 1.00 92.62 79 GLY A O 1
ATOM 577 N N . GLN A 1 80 ? 6.618 2.740 -5.780 1.00 95.62 80 GLN A N 1
ATOM 578 C CA . GLN A 1 80 ? 6.057 1.756 -4.841 1.00 95.62 80 GLN A CA 1
ATOM 579 C C . GLN A 1 80 ? 5.496 2.426 -3.581 1.00 95.62 80 GLN A C 1
ATOM 581 O O . GLN A 1 80 ? 4.470 1.995 -3.059 1.00 95.62 80 GLN A O 1
ATOM 586 N N . ASN A 1 81 ? 6.143 3.491 -3.103 1.00 96.44 81 ASN A N 1
ATOM 587 C CA . ASN A 1 81 ? 5.640 4.284 -1.988 1.00 96.44 81 ASN A CA 1
ATOM 588 C C . ASN A 1 81 ? 4.333 5.011 -2.347 1.00 96.44 81 ASN A C 1
ATOM 590 O O . ASN A 1 81 ? 3.419 5.052 -1.533 1.00 96.44 81 ASN A O 1
ATOM 594 N N . GLU A 1 82 ? 4.195 5.518 -3.572 1.00 96.88 82 GLU A N 1
ATOM 595 C CA . GLU A 1 82 ? 2.934 6.101 -4.055 1.00 96.88 82 GLU A CA 1
ATOM 596 C C . GLU A 1 82 ? 1.781 5.085 -4.034 1.00 96.88 82 GLU A C 1
ATOM 598 O O . GLU A 1 82 ? 0.692 5.406 -3.555 1.00 96.88 82 GLU A O 1
ATOM 603 N N . ILE A 1 83 ? 2.026 3.840 -4.470 1.00 98.25 83 ILE A N 1
ATOM 604 C CA . ILE A 1 83 ? 1.035 2.752 -4.385 1.00 98.25 83 ILE A CA 1
ATOM 605 C C . ILE A 1 83 ? 0.653 2.487 -2.924 1.00 98.25 83 ILE A C 1
ATOM 607 O O . ILE A 1 83 ? -0.534 2.382 -2.614 1.00 98.25 83 ILE A O 1
ATOM 611 N N . LEU A 1 84 ? 1.640 2.414 -2.023 1.00 98.12 84 LEU A N 1
ATOM 612 C CA . LEU A 1 84 ? 1.402 2.225 -0.590 1.00 98.12 84 LEU A CA 1
ATOM 613 C C . LEU A 1 84 ? 0.469 3.302 -0.036 1.00 98.12 84 LEU A C 1
ATOM 615 O O . LEU A 1 84 ? -0.528 2.978 0.608 1.00 98.12 84 LEU A O 1
ATOM 619 N N . LEU A 1 85 ? 0.794 4.575 -0.276 1.00 97.81 85 LEU A N 1
ATOM 620 C CA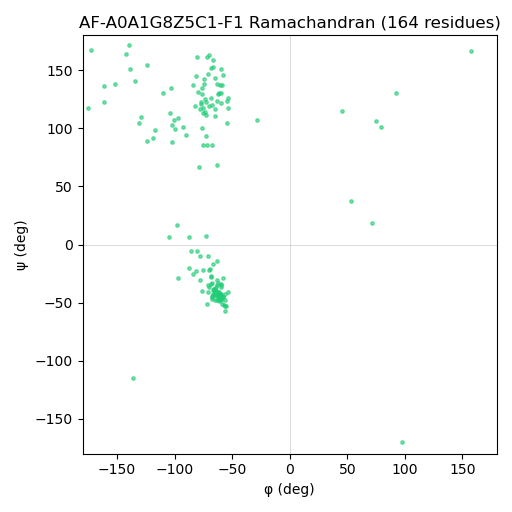 . LEU A 1 85 ? 0.042 5.703 0.271 1.00 97.81 85 LEU A CA 1
ATOM 621 C C . LEU A 1 85 ? -1.399 5.715 -0.250 1.00 97.81 85 LEU A C 1
ATOM 623 O O . LEU A 1 85 ? -2.329 5.855 0.544 1.00 97.81 85 LEU A O 1
ATOM 627 N N . ALA A 1 86 ? -1.594 5.479 -1.550 1.00 98.69 86 ALA A N 1
ATOM 628 C CA . ALA A 1 86 ? -2.923 5.409 -2.153 1.00 98.69 86 ALA A CA 1
ATOM 629 C C . ALA A 1 86 ? -3.759 4.234 -1.608 1.00 98.69 86 ALA A C 1
ATOM 631 O O . ALA A 1 86 ? -4.955 4.384 -1.349 1.00 98.69 86 ALA A O 1
ATOM 632 N N . ALA A 1 87 ? -3.144 3.063 -1.402 1.00 98.75 87 ALA A N 1
ATOM 633 C CA . ALA A 1 87 ? -3.827 1.900 -0.838 1.00 98.75 87 ALA A CA 1
ATOM 634 C C . ALA A 1 87 ? -4.239 2.128 0.625 1.00 98.75 87 ALA A C 1
ATOM 636 O O . ALA A 1 87 ? -5.369 1.811 1.000 1.00 98.75 87 ALA A O 1
ATOM 637 N N . VAL A 1 88 ? -3.358 2.723 1.439 1.00 98.50 88 VAL A N 1
ATOM 638 C CA . VAL A 1 88 ? -3.655 3.074 2.837 1.00 98.50 88 VAL A CA 1
ATOM 639 C C . VAL A 1 88 ? -4.778 4.106 2.914 1.00 98.50 88 VAL A C 1
ATOM 641 O O . VAL A 1 88 ? -5.700 3.932 3.707 1.00 98.50 88 VAL A O 1
ATOM 644 N N . GLU A 1 89 ? -4.751 5.140 2.072 1.00 98.56 89 GLU A N 1
ATOM 645 C CA . GLU A 1 89 ? -5.817 6.145 2.009 1.00 98.56 89 GLU A CA 1
ATOM 646 C C . GLU A 1 89 ? -7.173 5.507 1.657 1.00 98.56 89 GLU A C 1
ATOM 648 O O . GLU A 1 89 ? -8.186 5.767 2.311 1.00 98.56 89 GLU A O 1
ATOM 653 N N . ALA A 1 90 ? -7.206 4.632 0.646 1.00 98.62 90 ALA A N 1
ATOM 654 C CA . ALA A 1 90 ? -8.421 3.920 0.257 1.00 98.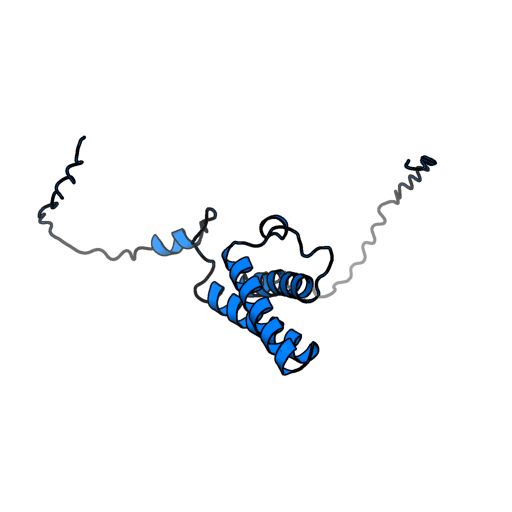62 90 ALA A CA 1
ATOM 655 C C . ALA A 1 90 ? -8.945 3.009 1.379 1.00 98.62 90 ALA A C 1
ATOM 657 O O . ALA A 1 90 ? -10.150 2.968 1.627 1.00 98.62 90 ALA A O 1
ATOM 658 N N . ALA A 1 91 ? -8.050 2.313 2.081 1.00 98.56 91 ALA A N 1
ATOM 659 C CA . ALA A 1 91 ? -8.403 1.460 3.210 1.00 98.56 91 ALA A CA 1
ATOM 660 C C . ALA A 1 91 ? -8.928 2.267 4.407 1.00 98.56 91 ALA A C 1
ATOM 662 O O . ALA A 1 91 ? -9.891 1.857 5.046 1.00 98.56 91 ALA A O 1
ATOM 663 N N . GLN A 1 92 ? -8.351 3.437 4.699 1.00 98.31 92 GLN A N 1
ATOM 664 C CA . GLN A 1 92 ? -8.856 4.332 5.746 1.00 98.31 92 GLN A CA 1
ATOM 665 C C . GLN A 1 92 ? -10.282 4.803 5.436 1.00 98.31 92 GLN A C 1
ATOM 667 O O . GLN A 1 92 ? -11.152 4.698 6.298 1.00 98.31 92 GLN A O 1
ATOM 672 N N . LYS A 1 93 ? -10.548 5.206 4.186 1.00 98.44 93 LYS A N 1
ATOM 673 C CA . LYS A 1 93 ? -11.900 5.564 3.719 1.00 98.44 93 LYS A CA 1
ATOM 674 C C . LYS A 1 93 ? -12.892 4.407 3.839 1.00 98.44 93 LYS A C 1
ATOM 676 O O . LYS A 1 93 ? -14.060 4.636 4.138 1.00 98.44 93 LYS A O 1
ATOM 681 N N . GLU A 1 94 ? -12.455 3.174 3.594 1.00 98.62 94 GLU A N 1
ATOM 682 C CA . GLU A 1 94 ? -13.309 1.995 3.771 1.00 98.62 94 GLU A CA 1
ATOM 683 C C . GLU A 1 94 ? -13.575 1.700 5.250 1.00 98.62 94 GLU A C 1
ATOM 685 O O . GLU A 1 94 ? -14.709 1.418 5.628 1.00 98.62 94 GLU A O 1
ATOM 690 N N . ARG A 1 95 ? -12.558 1.835 6.109 1.00 97.94 95 ARG A N 1
ATOM 691 C CA . ARG A 1 95 ? -12.683 1.628 7.558 1.00 97.94 95 ARG A CA 1
ATOM 692 C C . ARG A 1 95 ? -13.706 2.573 8.187 1.00 97.94 95 ARG A C 1
ATOM 694 O O . ARG A 1 95 ? -14.402 2.179 9.111 1.00 97.94 95 ARG A O 1
ATOM 701 N N . GLU A 1 96 ? -13.812 3.800 7.680 1.00 97.50 96 GLU A N 1
ATOM 702 C CA . GLU A 1 96 ? -14.832 4.768 8.108 1.00 97.50 96 GLU A CA 1
ATOM 703 C C . GLU A 1 96 ? -16.260 4.364 7.705 1.00 97.50 96 GLU A C 1
ATOM 705 O O . GLU A 1 96 ? -17.221 4.770 8.355 1.00 97.50 96 GLU A O 1
ATOM 710 N N . ARG A 1 97 ? -16.414 3.586 6.628 1.00 97.44 97 ARG A N 1
ATOM 711 C CA . ARG A 1 97 ? -17.716 3.198 6.060 1.00 97.44 97 ARG A CA 1
ATOM 712 C C . ARG A 1 97 ? -18.198 1.827 6.513 1.00 97.44 97 ARG A C 1
ATOM 714 O O . ARG A 1 97 ? -19.397 1.570 6.474 1.00 97.44 97 ARG A O 1
ATOM 721 N N . SER A 1 98 ? -17.277 0.926 6.826 1.00 97.19 98 SER A N 1
ATOM 722 C CA . SER A 1 98 ? -17.553 -0.481 7.116 1.00 97.19 98 SER A CA 1
ATOM 723 C C . SER A 1 98 ? -16.759 -0.928 8.343 1.00 97.19 98 SER A C 1
ATOM 725 O O . SER A 1 98 ? -17.009 -0.434 9.440 1.00 97.19 98 SER A O 1
ATOM 727 N N . ASP A 1 99 ? -15.819 -1.858 8.182 1.00 97.38 99 ASP A N 1
ATOM 728 C CA . ASP A 1 99 ? -15.015 -2.408 9.267 1.00 97.38 99 ASP A CA 1
ATOM 729 C C . ASP A 1 99 ? -13.548 -2.592 8.844 1.00 97.38 99 ASP A C 1
ATOM 731 O O . ASP A 1 99 ? -13.168 -2.411 7.682 1.00 97.38 99 ASP A O 1
ATOM 735 N N . SER A 1 100 ? -12.699 -2.926 9.817 1.00 97.00 100 SER A N 1
ATOM 736 C CA . SER A 1 100 ? -11.261 -3.112 9.601 1.00 97.00 100 SER A CA 1
ATOM 737 C C . SER A 1 100 ? -10.932 -4.272 8.656 1.00 97.00 100 SER A C 1
ATOM 739 O O . SER A 1 100 ? -9.936 -4.190 7.938 1.00 97.00 100 SER A O 1
ATOM 741 N N . ASP A 1 101 ? -11.749 -5.326 8.613 1.00 97.94 101 ASP A N 1
ATOM 742 C CA . ASP A 1 101 ? -11.503 -6.487 7.753 1.00 97.94 101 ASP A CA 1
ATOM 743 C C . ASP A 1 101 ? -11.847 -6.165 6.295 1.00 97.94 101 ASP A C 1
ATOM 745 O O . ASP A 1 101 ? -11.110 -6.531 5.375 1.00 97.94 101 ASP A O 1
ATOM 749 N N . ALA A 1 102 ? -12.941 -5.437 6.065 1.00 98.31 102 ALA A N 1
ATOM 750 C CA . ALA A 1 102 ? -13.291 -4.878 4.765 1.00 98.31 102 ALA A CA 1
ATOM 751 C C . ALA A 1 102 ? -12.199 -3.921 4.267 1.00 98.31 102 ALA A C 1
ATOM 753 O O . ALA A 1 102 ? -11.746 -4.033 3.125 1.00 98.31 102 ALA A O 1
ATOM 754 N N . ALA A 1 103 ? -11.699 -3.046 5.142 1.00 98.50 103 ALA A N 1
ATOM 755 C CA . ALA A 1 103 ? -10.612 -2.131 4.820 1.00 98.50 103 ALA A CA 1
ATOM 756 C C . ALA A 1 103 ? -9.310 -2.852 4.440 1.00 98.50 103 ALA A C 1
ATOM 758 O O . ALA A 1 103 ? -8.664 -2.463 3.468 1.00 98.50 103 ALA A O 1
ATOM 759 N N . LEU A 1 104 ? -8.945 -3.931 5.140 1.00 98.62 104 LEU A N 1
ATOM 760 C CA . LEU A 1 104 ? -7.779 -4.751 4.789 1.00 98.62 104 LEU A CA 1
ATOM 761 C C . LEU A 1 104 ? -7.934 -5.428 3.419 1.00 98.62 104 LEU A C 1
ATOM 763 O O . LEU A 1 104 ? -6.970 -5.491 2.660 1.00 98.62 104 LEU A O 1
ATOM 767 N N . LYS A 1 105 ? -9.144 -5.870 3.054 1.00 98.62 105 LYS A N 1
ATOM 768 C CA . LYS A 1 105 ? -9.418 -6.407 1.707 1.00 98.62 105 LYS A CA 1
ATOM 769 C C . LYS A 1 105 ? -9.286 -5.335 0.625 1.00 98.62 105 LYS A C 1
ATOM 771 O O . LYS A 1 105 ? -8.782 -5.623 -0.459 1.00 98.62 105 LYS A O 1
ATOM 776 N N . ILE A 1 106 ? -9.737 -4.108 0.903 1.00 98.75 106 ILE A N 1
ATOM 777 C CA . ILE A 1 106 ? -9.534 -2.970 -0.003 1.00 98.75 106 ILE A CA 1
ATOM 778 C C . ILE A 1 106 ? -8.048 -2.646 -0.132 1.00 98.75 106 ILE A C 1
ATOM 780 O O . ILE A 1 106 ? -7.580 -2.438 -1.248 1.00 98.75 106 ILE A O 1
ATOM 784 N N . LEU A 1 107 ? -7.303 -2.650 0.973 1.00 98.75 107 LEU A N 1
ATOM 785 C CA . LEU A 1 107 ? -5.861 -2.426 0.974 1.00 98.75 107 LEU A CA 1
ATOM 786 C C . LEU A 1 107 ? -5.145 -3.425 0.059 1.00 98.75 107 LEU A C 1
ATOM 788 O O . LEU A 1 107 ? -4.429 -3.003 -0.845 1.00 98.75 107 LEU A O 1
ATOM 792 N N . ASP A 1 108 ? -5.391 -4.724 0.250 1.00 98.75 108 ASP A N 1
ATOM 793 C CA . ASP A 1 108 ? -4.754 -5.788 -0.535 1.00 98.75 108 ASP A CA 1
ATOM 794 C C . ASP A 1 108 ? -5.067 -5.651 -2.027 1.00 98.75 108 ASP A C 1
ATOM 796 O O . ASP A 1 108 ? -4.152 -5.599 -2.850 1.00 98.75 108 ASP A O 1
ATOM 800 N N . ARG A 1 109 ? -6.343 -5.449 -2.376 1.00 98.75 109 ARG A N 1
ATOM 801 C CA . ARG A 1 109 ? -6.753 -5.254 -3.773 1.00 98.75 109 ARG A CA 1
ATOM 802 C C . ARG A 1 109 ? -6.082 -4.040 -4.417 1.00 98.75 109 ARG A C 1
ATOM 804 O O . ARG A 1 109 ? -5.666 -4.101 -5.567 1.00 98.75 109 ARG A O 1
ATOM 811 N N . ARG A 1 110 ? -5.980 -2.917 -3.700 1.00 98.81 110 ARG A N 1
ATOM 812 C CA . ARG A 1 110 ? -5.362 -1.692 -4.237 1.00 98.81 110 ARG A CA 1
ATOM 813 C C . ARG A 1 110 ? -3.862 -1.840 -4.440 1.00 98.81 110 ARG A C 1
ATOM 815 O O . ARG A 1 110 ? -3.327 -1.265 -5.387 1.00 98.81 110 ARG A O 1
ATOM 822 N N . VAL A 1 111 ? -3.198 -2.608 -3.580 1.00 98.81 111 VAL A N 1
ATOM 823 C CA . VAL A 1 111 ? -1.789 -2.961 -3.766 1.00 98.81 111 VAL A CA 1
ATOM 824 C C . VAL A 1 111 ? -1.615 -3.825 -5.014 1.00 98.81 111 VAL A C 1
ATOM 826 O O . VAL A 1 111 ? -0.760 -3.503 -5.837 1.00 98.81 111 VAL A O 1
ATOM 829 N N . GLU A 1 112 ? -2.440 -4.861 -5.186 1.00 98.56 112 GLU A N 1
ATOM 830 C CA . GLU A 1 112 ? -2.430 -5.722 -6.378 1.00 98.56 112 GLU A CA 1
ATOM 831 C C . GLU A 1 112 ? -2.633 -4.899 -7.659 1.00 98.56 112 GLU A C 1
ATOM 833 O O . GLU A 1 112 ? -1.739 -4.850 -8.503 1.00 98.56 112 GLU A O 1
ATOM 838 N N . GLU A 1 113 ? -3.734 -4.146 -7.752 1.00 98.50 113 GLU A N 1
ATOM 839 C CA . GLU A 1 113 ? -4.058 -3.298 -8.909 1.00 98.50 113 GLU A CA 1
ATOM 840 C C . GLU A 1 113 ? -2.944 -2.282 -9.222 1.00 98.50 113 GLU A C 1
ATOM 842 O O . GLU A 1 113 ? -2.597 -2.048 -10.384 1.00 98.50 113 GLU A O 1
ATOM 847 N N . GLY A 1 114 ? -2.382 -1.647 -8.188 1.00 98.06 114 GLY A N 1
ATOM 848 C CA . GLY A 1 114 ? -1.329 -0.646 -8.335 1.00 98.06 114 GLY A CA 1
ATOM 849 C C . GLY A 1 114 ? -0.018 -1.242 -8.842 1.00 98.06 114 GLY A C 1
ATOM 850 O O . GLY A 1 114 ? 0.601 -0.685 -9.753 1.00 98.06 114 GLY A O 1
ATOM 851 N N . CYS A 1 115 ? 0.395 -2.383 -8.287 1.00 97.50 115 CYS A N 1
ATOM 852 C CA . CYS A 1 115 ? 1.596 -3.091 -8.716 1.00 97.50 115 CYS A CA 1
ATOM 853 C C . CYS A 1 115 ? 1.435 -3.664 -10.130 1.00 97.50 115 CYS A C 1
ATOM 855 O O . CYS A 1 115 ? 2.313 -3.454 -10.965 1.00 97.50 115 CYS A O 1
ATOM 857 N N . GLU A 1 116 ? 0.306 -4.302 -10.442 1.00 96.56 116 GLU A N 1
ATOM 858 C CA . GLU A 1 116 ? 0.012 -4.787 -11.794 1.00 96.56 116 GLU A CA 1
ATOM 859 C C . GLU A 1 116 ? 0.041 -3.655 -12.818 1.00 96.56 116 GLU A C 1
ATOM 861 O O . GLU A 1 116 ? 0.660 -3.781 -13.872 1.00 96.56 116 GLU A O 1
ATOM 866 N N . LYS A 1 117 ? -0.586 -2.514 -12.504 1.00 95.50 117 LYS A N 1
ATOM 867 C CA . LYS A 1 117 ? -0.571 -1.344 -13.385 1.00 95.50 117 LYS A CA 1
ATOM 868 C C . LYS A 1 117 ? 0.847 -0.818 -13.603 1.00 95.50 117 LYS A C 1
ATOM 870 O O . LYS A 1 117 ? 1.179 -0.454 -14.725 1.00 95.50 117 LYS A O 1
ATOM 875 N N . ARG A 1 118 ? 1.665 -0.752 -12.550 1.00 92.81 118 ARG A N 1
ATOM 876 C CA . ARG A 1 118 ? 3.027 -0.205 -12.615 1.00 92.81 118 ARG A CA 1
ATOM 877 C C . ARG A 1 118 ? 3.964 -1.043 -13.481 1.00 92.81 118 ARG A C 1
ATOM 879 O O . ARG A 1 118 ? 4.814 -0.467 -14.148 1.00 92.81 118 ARG A O 1
ATOM 886 N N . TYR A 1 119 ? 3.829 -2.363 -13.425 1.00 91.06 119 TYR A N 1
ATOM 887 C CA . TYR A 1 119 ? 4.741 -3.301 -14.086 1.00 91.06 119 TYR A CA 1
ATOM 888 C C . TYR A 1 119 ? 4.150 -3.945 -15.347 1.00 91.06 119 TYR A C 1
ATOM 890 O O . TYR A 1 119 ? 4.777 -4.825 -15.932 1.00 91.06 119 TYR A O 1
ATOM 898 N N . ARG A 1 120 ? 2.962 -3.507 -15.789 1.00 89.25 120 ARG A N 1
ATOM 899 C CA . ARG A 1 120 ? 2.294 -4.011 -17.000 1.00 89.25 120 ARG A CA 1
ATOM 900 C C . ARG A 1 120 ? 3.187 -3.943 -18.236 1.00 89.25 120 ARG A C 1
ATOM 902 O O . ARG A 1 120 ? 3.196 -4.883 -19.022 1.00 89.25 120 ARG A O 1
ATOM 909 N N . ASP A 1 121 ? 3.937 -2.853 -18.364 1.00 83.81 121 ASP A N 1
ATOM 910 C CA . ASP A 1 121 ? 4.800 -2.574 -19.515 1.00 83.81 121 ASP A CA 1
ATOM 911 C C . ASP A 1 121 ? 6.273 -2.947 -19.238 1.00 83.81 121 ASP A C 1
ATOM 913 O O . ASP A 1 121 ? 7.178 -2.518 -19.948 1.00 83.81 121 ASP A O 1
ATOM 917 N N . GLY A 1 122 ? 6.527 -3.752 -18.197 1.00 77.38 122 GLY A N 1
ATOM 918 C CA . GLY A 1 122 ? 7.865 -4.139 -17.747 1.00 77.38 122 GLY A CA 1
ATOM 919 C C . GLY A 1 122 ? 8.384 -3.302 -16.575 1.00 77.38 122 GLY A C 1
ATOM 920 O O . GLY A 1 122 ? 7.640 -2.562 -15.926 1.00 77.38 122 GLY A O 1
ATOM 921 N N . LYS A 1 123 ? 9.678 -3.450 -16.249 1.00 75.00 123 LYS A N 1
ATOM 922 C CA . LYS A 1 123 ? 10.316 -2.650 -15.192 1.00 75.00 123 LYS A CA 1
ATOM 923 C C . LYS A 1 123 ? 10.223 -1.165 -15.554 1.00 75.00 123 LYS A C 1
ATOM 925 O O . LYS A 1 123 ? 10.639 -0.799 -16.651 1.00 75.00 123 LYS A O 1
ATOM 930 N N . PRO A 1 124 ? 9.769 -0.297 -14.633 1.00 68.44 124 PRO A N 1
ATOM 931 C CA . PRO A 1 124 ? 9.858 1.141 -14.822 1.00 68.44 124 PRO A CA 1
ATOM 932 C C . PRO A 1 124 ? 11.306 1.526 -15.138 1.00 68.44 124 PRO A C 1
ATOM 934 O O . PRO A 1 124 ? 12.198 1.305 -14.319 1.00 68.44 124 PRO A O 1
ATOM 937 N N . THR A 1 125 ? 11.532 2.085 -16.323 1.00 62.09 125 THR A N 1
ATOM 938 C CA . THR A 1 125 ? 12.846 2.570 -16.781 1.00 62.09 125 THR A CA 1
ATOM 939 C C . THR A 1 125 ? 13.211 3.926 -16.171 1.00 62.09 125 THR A C 1
ATOM 941 O O . THR A 1 125 ? 14.354 4.372 -16.263 1.00 62.09 125 THR A O 1
ATOM 944 N N . GLU A 1 126 ? 12.246 4.564 -15.507 1.00 52.34 126 GLU A N 1
ATOM 945 C CA . GLU A 1 126 ? 12.391 5.823 -14.785 1.00 52.34 126 GLU A CA 1
ATOM 946 C C . GLU A 1 126 ? 13.113 5.594 -13.443 1.00 52.34 126 GLU A C 1
ATOM 948 O O . GLU A 1 126 ? 12.527 5.137 -12.455 1.00 52.34 126 GLU A O 1
ATOM 953 N N .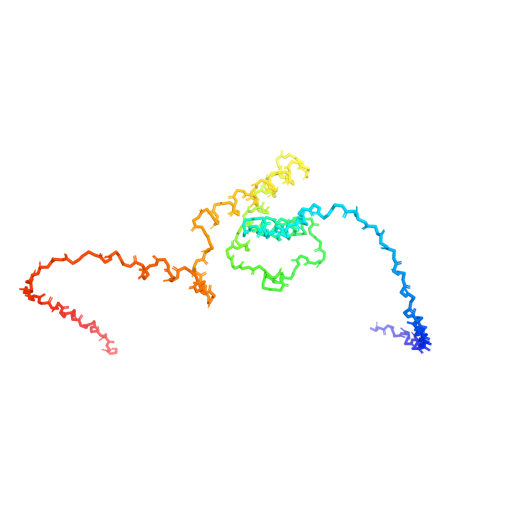 GLY A 1 127 ? 14.413 5.898 -13.404 1.00 53.81 127 GLY A N 1
ATOM 954 C CA . GLY A 1 127 ? 15.259 5.805 -12.213 1.00 53.81 127 GLY A CA 1
ATOM 955 C C . GLY A 1 127 ? 16.745 5.682 -12.556 1.00 53.81 127 GLY A C 1
ATOM 956 O O . GLY A 1 127 ? 17.118 5.410 -13.691 1.00 53.81 127 GLY A O 1
ATOM 957 N N . ILE A 1 128 ? 17.625 5.861 -11.563 1.00 47.84 128 ILE A N 1
ATOM 958 C CA . ILE A 1 128 ? 19.094 5.779 -11.749 1.00 47.84 128 ILE A CA 1
ATOM 959 C C . ILE A 1 128 ? 19.543 4.362 -12.181 1.00 47.84 128 ILE A C 1
ATOM 961 O O . ILE A 1 128 ? 20.653 4.167 -12.668 1.00 47.84 128 ILE A O 1
ATOM 9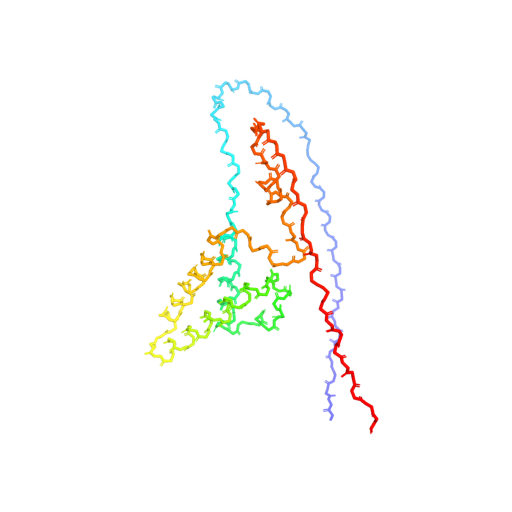65 N N . TRP A 1 129 ? 18.665 3.369 -12.050 1.00 48.88 129 TRP A N 1
ATOM 966 C CA . TRP A 1 129 ? 18.903 1.984 -12.434 1.00 48.88 129 TRP A CA 1
ATOM 967 C C . TRP A 1 129 ? 18.205 1.685 -13.766 1.00 48.88 129 TRP A C 1
ATOM 969 O O . TRP A 1 129 ? 17.055 1.254 -13.782 1.00 48.88 129 TRP A O 1
ATOM 979 N N . ARG A 1 130 ? 18.900 1.926 -14.886 1.00 56.84 130 ARG A N 1
ATOM 980 C CA . ARG A 1 130 ? 18.489 1.411 -16.203 1.00 56.84 130 ARG A CA 1
ATOM 981 C C . ARG A 1 130 ? 18.779 -0.086 -16.291 1.00 56.84 130 ARG A C 1
ATOM 983 O O . ARG A 1 130 ? 19.847 -0.530 -15.873 1.00 56.84 130 ARG A O 1
ATOM 990 N N . ASP A 1 131 ? 17.846 -0.839 -16.866 1.00 53.09 131 ASP A N 1
ATOM 991 C CA . ASP A 1 131 ? 18.058 -2.243 -17.213 1.00 53.09 131 ASP A CA 1
ATOM 992 C C . ASP A 1 131 ? 18.939 -2.333 -18.477 1.00 53.09 131 ASP A C 1
ATOM 994 O O . ASP A 1 131 ? 18.518 -1.857 -19.534 1.00 53.09 131 ASP A O 1
ATOM 998 N N . PRO A 1 132 ? 20.148 -2.924 -18.416 1.00 55.75 132 PRO A N 1
ATOM 999 C CA . PRO A 1 132 ? 21.004 -3.083 -19.593 1.00 55.75 132 PRO A CA 1
ATOM 1000 C C . PRO A 1 132 ? 20.422 -4.052 -20.638 1.00 55.75 132 PRO A C 1
ATOM 1002 O O . PRO A 1 132 ? 20.856 -4.038 -21.789 1.00 55.75 132 PRO A O 1
ATOM 1005 N N . SER A 1 133 ? 19.444 -4.886 -20.269 1.00 56.47 133 SER A N 1
ATOM 1006 C CA . SER A 1 133 ? 18.761 -5.790 -21.199 1.00 56.47 133 SER A CA 1
ATOM 1007 C C . SER A 1 133 ? 17.649 -5.109 -22.001 1.00 56.47 133 SER A C 1
ATOM 1009 O O . SER A 1 133 ? 17.378 -5.542 -23.117 1.00 56.47 133 SER A O 1
ATOM 1011 N N . ALA A 1 134 ? 17.085 -3.997 -21.511 1.00 54.72 134 ALA A N 1
ATOM 1012 C CA . ALA A 1 134 ? 16.129 -3.190 -22.275 1.00 54.72 134 ALA A CA 1
ATOM 1013 C C . ALA A 1 134 ? 16.797 -2.510 -23.487 1.00 54.72 134 ALA A C 1
ATOM 1015 O O . ALA A 1 134 ? 16.200 -2.411 -24.551 1.00 54.72 134 ALA A O 1
ATOM 1016 N N . SER A 1 135 ? 18.074 -2.130 -23.367 1.00 48.50 135 SER A N 1
ATOM 1017 C CA . SER A 1 135 ? 18.870 -1.603 -24.487 1.00 48.50 135 SER A CA 1
ATOM 1018 C C . SER A 1 135 ? 19.205 -2.647 -25.561 1.00 48.50 135 SER A C 1
ATOM 1020 O O . SER A 1 135 ? 19.476 -2.280 -26.697 1.00 48.50 135 SER A O 1
ATOM 1022 N N . ALA A 1 136 ? 19.167 -3.947 -25.247 1.00 55.16 136 ALA A N 1
ATOM 1023 C CA . ALA A 1 136 ? 19.521 -4.987 -26.217 1.00 55.16 136 ALA A CA 1
ATOM 1024 C C . ALA A 1 136 ? 18.425 -5.228 -27.271 1.00 55.16 136 ALA A C 1
ATOM 1026 O O . ALA A 1 136 ? 18.716 -5.752 -28.345 1.00 55.16 136 ALA A O 1
ATOM 1027 N N . THR A 1 137 ? 17.174 -4.859 -26.979 1.00 51.22 137 THR A N 1
ATOM 1028 C CA . THR A 1 137 ? 16.048 -5.029 -27.909 1.00 51.22 137 THR A CA 1
ATOM 1029 C C . THR A 1 137 ? 15.871 -3.860 -28.875 1.00 51.22 137 THR A C 1
ATOM 1031 O O . THR A 1 137 ? 15.285 -4.065 -29.934 1.00 51.22 137 THR A O 1
ATOM 1034 N N . ASP A 1 138 ? 16.418 -2.679 -28.565 1.00 50.38 138 ASP A N 1
ATOM 1035 C CA . ASP A 1 138 ? 16.383 -1.510 -29.460 1.00 50.38 138 ASP A CA 1
ATOM 1036 C C . ASP A 1 138 ? 17.519 -1.525 -30.506 1.00 50.38 138 ASP A C 1
ATOM 1038 O O . ASP A 1 138 ? 17.362 -0.979 -31.597 1.00 50.38 138 ASP A O 1
ATOM 1042 N N . ASP A 1 139 ? 18.639 -2.205 -30.224 1.00 45.50 139 ASP A N 1
ATOM 1043 C CA . ASP A 1 139 ? 19.785 -2.324 -31.144 1.00 45.50 139 ASP A CA 1
ATOM 1044 C C . ASP A 1 139 ? 19.657 -3.471 -32.169 1.00 45.50 139 ASP A C 1
ATOM 1046 O O . ASP A 1 139 ? 20.473 -3.592 -33.088 1.00 45.50 139 ASP A O 1
ATOM 1050 N N . ALA A 1 140 ? 18.617 -4.305 -32.074 1.00 48.59 140 ALA A N 1
ATOM 1051 C CA . ALA A 1 140 ? 18.317 -5.317 -33.087 1.00 48.59 140 ALA A CA 1
ATOM 1052 C C . ALA A 1 140 ? 17.615 -4.678 -34.301 1.00 48.59 140 ALA A C 1
ATOM 1054 O O . ALA A 1 140 ? 16.448 -4.939 -34.590 1.00 48.59 140 ALA A O 1
ATOM 1055 N N . SER A 1 141 ? 18.344 -3.829 -35.027 1.00 42.16 141 SER A N 1
ATOM 1056 C CA . SER A 1 141 ? 17.946 -3.368 -36.358 1.00 42.16 141 SER A CA 1
ATOM 1057 C C . SER A 1 141 ? 17.855 -4.565 -37.320 1.00 42.16 141 SER A C 1
ATOM 1059 O O . SER A 1 141 ? 18.810 -5.347 -37.397 1.00 42.16 141 SER A O 1
ATOM 1061 N N . PRO A 1 142 ? 16.757 -4.732 -38.083 1.00 43.28 142 PRO A N 1
ATOM 1062 C CA . PRO A 1 142 ? 16.692 -5.740 -39.128 1.00 43.28 142 PRO A CA 1
ATOM 1063 C C . PRO A 1 142 ? 17.660 -5.352 -40.249 1.00 43.28 142 PRO A C 1
ATOM 1065 O O . PRO A 1 142 ? 17.559 -4.285 -40.855 1.00 43.28 142 PRO A O 1
ATOM 1068 N N . ALA A 1 143 ? 18.628 -6.226 -40.513 1.00 49.81 143 ALA A N 1
ATOM 1069 C CA . ALA A 1 143 ? 19.481 -6.120 -41.680 1.00 49.81 143 ALA A CA 1
ATOM 1070 C C . ALA A 1 143 ? 18.670 -6.498 -42.926 1.00 49.81 143 ALA A C 1
ATOM 1072 O O . ALA A 1 143 ? 18.627 -7.665 -43.294 1.00 49.81 143 ALA A O 1
ATOM 1073 N N . ASP A 1 144 ? 18.078 -5.506 -43.585 1.00 42.38 144 ASP A N 1
ATOM 1074 C CA . ASP A 1 144 ? 17.676 -5.604 -44.986 1.00 42.38 144 ASP A CA 1
ATOM 1075 C C . ASP A 1 144 ? 18.228 -4.391 -45.735 1.00 42.38 144 ASP A C 1
ATOM 1077 O O . ASP A 1 144 ? 17.838 -3.241 -45.530 1.00 42.38 144 ASP A O 1
ATOM 1081 N N . GLY A 1 145 ? 19.219 -4.655 -46.583 1.00 43.72 145 GLY A N 1
ATOM 1082 C CA . GLY A 1 145 ? 19.797 -3.654 -47.458 1.00 43.72 145 GLY A CA 1
ATOM 1083 C C . GLY A 1 145 ? 18.886 -3.365 -48.645 1.00 43.72 145 GLY A C 1
ATOM 1084 O O . GLY A 1 145 ? 18.439 -4.289 -49.312 1.00 43.72 145 GLY A O 1
ATOM 1085 N N . ALA A 1 146 ? 18.701 -2.084 -48.963 1.00 40.50 146 ALA A N 1
ATOM 1086 C CA . ALA A 1 146 ? 18.676 -1.570 -50.333 1.00 40.50 146 ALA A CA 1
ATOM 1087 C C . ALA A 1 146 ? 18.554 -0.036 -50.335 1.00 40.50 146 ALA A C 1
ATOM 1089 O O . ALA A 1 146 ? 17.539 0.516 -49.939 1.00 40.50 146 ALA A O 1
ATOM 1090 N N . GLY A 1 147 ? 19.578 0.631 -50.873 1.00 39.34 147 GLY A N 1
ATOM 1091 C CA . GLY A 1 147 ? 19.380 1.684 -51.872 1.00 39.34 147 GLY A CA 1
ATOM 1092 C C . GLY A 1 147 ? 18.864 3.067 -51.448 1.00 39.34 147 GLY A C 1
ATOM 1093 O O . GLY A 1 147 ? 17.668 3.309 -51.402 1.00 39.34 147 GLY A O 1
ATOM 1094 N N . ALA A 1 148 ? 19.815 4.005 -51.462 1.00 40.78 148 ALA A N 1
ATOM 1095 C CA . ALA A 1 148 ? 19.740 5.294 -52.165 1.00 40.78 148 ALA A CA 1
ATOM 1096 C C . ALA A 1 148 ? 19.206 6.565 -51.456 1.00 40.78 148 ALA A C 1
ATOM 1098 O O . ALA A 1 148 ? 18.086 6.644 -50.972 1.00 40.78 148 ALA A O 1
ATOM 1099 N N . ALA A 1 149 ? 20.043 7.601 -51.627 1.00 38.53 149 ALA A N 1
ATOM 1100 C CA . ALA A 1 149 ? 19.765 9.036 -51.752 1.00 38.53 149 ALA A CA 1
ATOM 1101 C C . ALA A 1 149 ? 19.476 9.874 -50.488 1.00 38.53 149 ALA A C 1
ATOM 1103 O O . ALA A 1 149 ? 18.352 10.006 -50.018 1.00 38.53 149 ALA A O 1
ATOM 1104 N N . THR A 1 150 ? 20.514 10.597 -50.055 1.00 42.03 150 THR A N 1
ATOM 1105 C CA . THR A 1 150 ? 20.423 11.925 -49.425 1.00 42.03 150 THR A CA 1
ATOM 1106 C C . THR A 1 150 ? 19.712 12.920 -50.359 1.00 42.03 150 THR A C 1
ATOM 1108 O O . THR A 1 150 ? 19.922 12.877 -51.573 1.00 42.03 150 THR A O 1
ATOM 1111 N N . PRO A 1 151 ? 18.936 13.871 -49.810 1.00 51.34 151 PRO A N 1
ATOM 1112 C CA . PRO A 1 151 ? 19.492 15.218 -49.654 1.00 51.34 151 PRO A CA 1
ATOM 1113 C C . PRO A 1 151 ? 19.124 15.884 -48.317 1.00 51.34 151 PRO A C 1
ATOM 1115 O O . PRO A 1 151 ? 18.084 15.620 -47.719 1.00 51.34 151 PRO A O 1
ATOM 1118 N N . GLY A 1 152 ? 20.011 16.763 -47.845 1.00 50.09 152 GLY A N 1
ATOM 1119 C CA . GLY A 1 152 ? 19.824 17.518 -46.608 1.00 50.09 152 GLY A CA 1
ATOM 1120 C C . GLY A 1 152 ? 18.760 18.607 -46.712 1.00 50.09 152 GLY A C 1
ATOM 1121 O O . GLY A 1 152 ? 18.439 19.065 -47.804 1.00 50.09 152 GLY A O 1
ATOM 1122 N N . THR A 1 153 ? 18.263 19.065 -45.560 1.00 43.31 153 THR A N 1
ATOM 1123 C CA . THR A 1 153 ? 17.685 20.404 -45.365 1.00 43.31 153 THR A CA 1
ATOM 1124 C C . THR A 1 153 ? 17.646 20.754 -43.871 1.00 43.31 153 THR A C 1
ATOM 1126 O O . THR A 1 153 ? 17.072 20.029 -43.070 1.00 43.31 153 THR A O 1
ATOM 1129 N N . ALA A 1 154 ? 18.296 21.882 -43.570 1.00 48.09 154 ALA A N 1
ATOM 1130 C CA . ALA A 1 154 ? 18.075 22.880 -42.518 1.00 48.09 154 ALA A CA 1
ATOM 1131 C C . ALA A 1 154 ? 17.804 22.455 -41.059 1.00 48.09 154 ALA A C 1
ATOM 1133 O O . ALA A 1 154 ? 16.730 21.989 -40.693 1.00 48.09 154 ALA A O 1
ATOM 1134 N N . VAL A 1 155 ? 18.753 22.826 -40.194 1.00 57.75 155 VAL A N 1
ATOM 1135 C CA . VAL A 1 155 ? 18.551 23.044 -38.756 1.00 57.75 155 VAL A CA 1
ATOM 1136 C C . VAL A 1 155 ? 17.870 24.408 -38.561 1.00 57.75 155 VAL A C 1
ATOM 1138 O O . VAL A 1 155 ? 18.445 25.411 -38.988 1.00 57.75 155 VAL A O 1
ATOM 1141 N N . PRO A 1 156 ? 16.695 24.512 -37.917 1.00 58.28 156 PRO A N 1
ATOM 1142 C CA . PRO A 1 156 ? 16.199 25.798 -37.447 1.00 58.28 156 PRO A CA 1
ATOM 1143 C C . PRO A 1 156 ? 16.919 26.200 -36.151 1.00 58.28 156 PRO A C 1
ATOM 1145 O O . PRO A 1 156 ? 16.824 25.530 -35.125 1.00 58.28 156 PRO A O 1
ATOM 1148 N N . THR A 1 157 ? 17.654 27.309 -36.208 1.00 56.09 157 THR A N 1
ATOM 1149 C CA . THR A 1 157 ? 18.221 27.996 -35.043 1.00 56.09 157 THR A CA 1
ATOM 1150 C C . THR A 1 157 ? 17.097 28.711 -34.292 1.00 56.09 157 THR A C 1
ATOM 1152 O O . THR A 1 157 ? 16.498 29.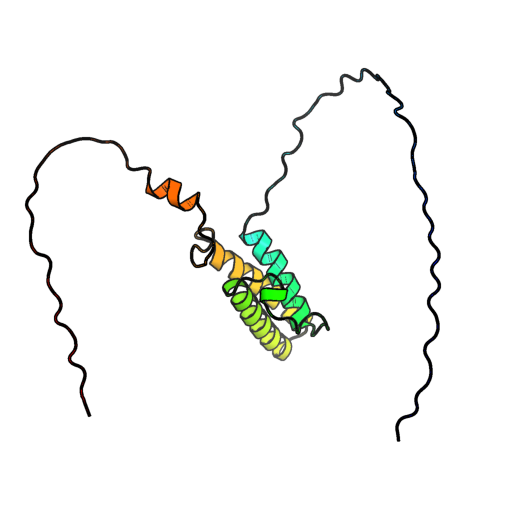650 -34.814 1.00 56.09 157 THR A O 1
ATOM 1155 N N . THR A 1 158 ? 16.796 28.276 -33.071 1.00 63.56 158 THR A N 1
ATOM 1156 C CA . THR A 1 158 ? 15.886 28.989 -32.163 1.00 63.56 158 THR A CA 1
ATOM 1157 C C . THR A 1 158 ? 16.608 30.203 -31.565 1.00 63.56 158 THR A C 1
ATOM 1159 O O . THR A 1 158 ? 17.717 30.030 -31.056 1.00 63.56 158 THR A O 1
ATOM 1162 N N . PRO A 1 159 ? 16.032 31.419 -31.597 1.00 60.50 159 PRO A N 1
ATOM 1163 C CA . PRO A 1 159 ? 16.637 32.574 -30.947 1.00 60.50 159 PRO A CA 1
ATOM 1164 C C . PRO A 1 159 ? 16.489 32.532 -29.417 1.00 60.50 159 PRO A C 1
ATOM 1166 O O . PRO A 1 159 ? 15.473 32.114 -28.862 1.00 60.50 159 PRO A O 1
ATOM 1169 N N . GLU A 1 160 ? 17.558 32.990 -28.776 1.00 63.81 160 GLU A N 1
ATOM 1170 C CA . GLU A 1 160 ? 17.815 33.150 -27.345 1.00 63.81 160 GLU A CA 1
ATOM 1171 C C . GLU A 1 160 ? 16.787 34.078 -26.653 1.00 63.81 160 GLU A C 1
ATOM 1173 O O . GLU A 1 160 ? 16.462 35.135 -27.202 1.00 63.81 160 GLU A O 1
ATOM 1178 N N . PRO A 1 161 ? 16.265 33.751 -25.453 1.00 60.00 161 PRO A N 1
ATOM 1179 C CA . PRO A 1 161 ? 15.420 34.675 -24.704 1.00 60.00 161 PRO A CA 1
ATOM 1180 C C . PRO A 1 161 ? 16.262 35.756 -24.011 1.00 60.00 161 PRO A C 1
ATOM 1182 O O . PRO A 1 161 ? 17.108 35.476 -23.165 1.00 60.00 161 PRO A O 1
ATOM 1185 N N . THR A 1 162 ? 15.989 37.014 -24.354 1.00 61.72 162 THR A N 1
ATOM 1186 C CA . THR A 1 162 ? 16.570 38.206 -23.729 1.00 61.72 162 THR A CA 1
ATOM 1187 C C . THR A 1 162 ? 16.148 38.321 -22.259 1.00 61.72 162 THR A C 1
ATOM 1189 O O . THR A 1 162 ? 14.970 38.505 -21.952 1.00 61.72 162 THR A O 1
ATOM 1192 N N . SER A 1 163 ? 17.122 38.252 -21.351 1.00 64.75 163 SER A N 1
ATOM 1193 C CA . SER A 1 163 ? 16.977 38.649 -19.945 1.00 64.75 163 SER A CA 1
ATOM 1194 C C . SER A 1 163 ? 16.670 40.147 -19.818 1.00 64.75 163 SER A C 1
ATOM 1196 O O . SER A 1 163 ? 17.343 40.950 -20.466 1.00 64.75 163 SER A O 1
ATOM 1198 N N . PRO A 1 164 ? 15.747 40.573 -18.941 1.00 62.25 164 PRO A N 1
ATOM 1199 C CA . PRO A 1 164 ? 15.690 41.960 -18.502 1.00 62.25 164 PRO A CA 1
ATOM 1200 C C . PRO A 1 164 ? 16.710 42.226 -17.379 1.00 62.25 164 PRO A C 1
ATOM 1202 O O . PRO A 1 164 ? 16.983 41.378 -16.531 1.00 62.25 164 PRO A O 1
ATOM 1205 N N . SER A 1 165 ? 17.279 43.427 -17.371 1.00 59.91 165 SER A N 1
ATOM 1206 C CA . SER A 1 165 ? 18.066 44.016 -16.277 1.00 59.91 165 SER A CA 1
ATOM 1207 C C . SER A 1 165 ? 17.741 45.510 -16.206 1.00 59.91 165 SER A C 1
ATOM 1209 O O . SER A 1 165 ? 17.392 46.077 -17.244 1.00 59.91 165 SER A O 1
ATOM 1211 N N . PRO A 1 166 ? 18.081 46.192 -15.105 1.00 62.38 166 PRO A N 1
ATOM 1212 C CA . PRO A 1 166 ? 17.713 45.953 -13.707 1.00 62.38 166 PRO A CA 1
ATOM 1213 C C . PRO A 1 166 ? 16.473 46.758 -13.269 1.00 62.38 166 PRO A C 1
ATOM 1215 O O . PRO A 1 166 ? 16.167 47.795 -13.899 1.00 62.38 166 PRO A O 1
#

pLDDT: mean 73.77, std 21.1, range [38.53, 98.81]

Organism: NCBI:txid417292